Protein AF-A0A2H1JWI7-F1 (afdb_monomer)

Solvent-accessible surface area (backbone atoms only — not comparable to full-atom values): 3740 Å² total; per-residue (Å²): 67,22,97,48,65,93,75,37,68,22,30,92,66,24,33,33,68,88,38,77,87,41,74,61,76,55,73,84,52,54,85,62,85,73,93,59,86,53,64,66,59,36,52,54,50,37,52,58,33,49,56,52,51,56,48,30,62,73,73,67,74,95

Sequence (62 aa):
MSERPEDGVVDRWGRSHDVKNLFISDGSVFTTSAAANPTLTIVALAIRQAEYIAEALRTQEL

pLDDT: mean 94.93, std 4.32, range [78.38, 98.31]

Mean predicted aligned error: 2.79 Å

Organism: NCBI:txid234835

Secondary structure (DSSP, 8-state):
--SSGGG-SB-TTSBBSS-TT-B--SGGG-SS--SS-THHHHHHHHHHHHHHHHHHHHHT--

Foldseek 3Di:
DDCDLVVDQADPLQAGPVDRLDGDQAPVPDPDDDPDDCVVVSVVSNVVSVVVNVVCVVVVVD

Structure (mmCIF, N/CA/C/O backbone):
data_AF-A0A2H1JWI7-F1
#
_entry.id   AF-A0A2H1JWI7-F1
#
loop_
_atom_site.group_PDB
_atom_site.id
_atom_site.type_symbol
_atom_site.label_atom_id
_atom_site.label_alt_id
_atom_site.label_comp_id
_atom_site.label_asym_id
_atom_site.label_entity_id
_atom_site.label_seq_id
_atom_site.pdbx_PDB_ins_code
_atom_site.Cartn_x
_atom_site.Cartn_y
_atom_site.Cartn_z
_atom_site.occupancy
_atom_site.B_iso_or_equiv
_atom_site.auth_seq_id
_atom_site.auth_comp_id
_atom_site.auth_asym_id
_atom_site.auth_atom_id
_atom_site.pdbx_PDB_model_num
ATOM 1 N N . MET A 1 1 ? -1.131 -0.530 -8.306 1.00 95.19 1 MET A N 1
ATOM 2 C CA . MET A 1 1 ? -2.212 0.357 -7.823 1.00 95.19 1 MET A CA 1
ATOM 3 C C . MET A 1 1 ? -2.990 0.863 -9.023 1.00 95.19 1 MET A C 1
ATOM 5 O O . MET A 1 1 ? -2.359 1.324 -9.966 1.00 95.19 1 MET A O 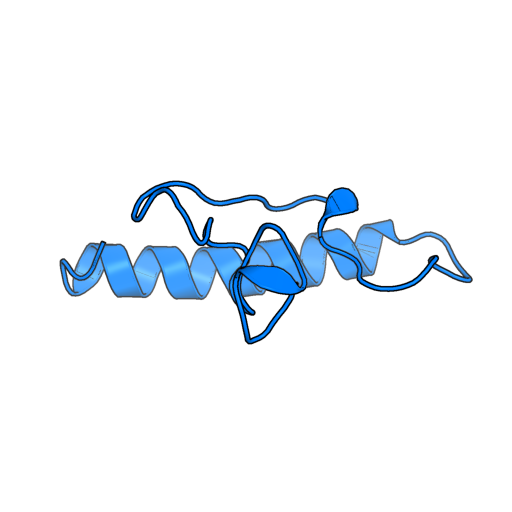1
ATOM 9 N N . SER A 1 2 ? -4.312 0.782 -9.004 1.00 97.12 2 SER A N 1
ATOM 10 C CA . SER A 1 2 ? -5.176 1.232 -10.0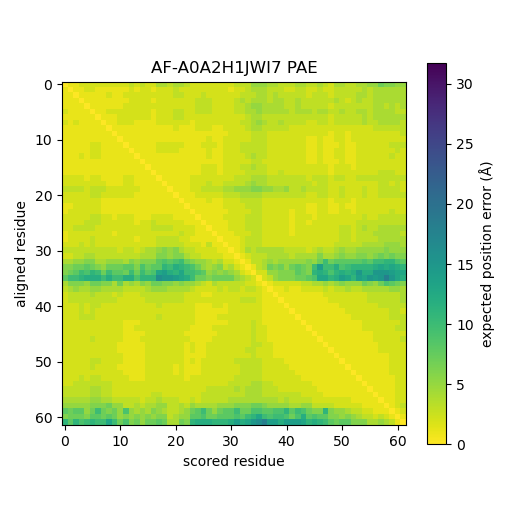98 1.00 97.12 2 SER A CA 1
ATOM 11 C C . SER A 1 2 ? -6.319 2.092 -9.566 1.00 97.12 2 SER A C 1
ATOM 13 O O . SER A 1 2 ? -6.709 1.976 -8.406 1.00 97.12 2 SER A O 1
ATOM 15 N N . GLU A 1 3 ? -6.854 2.970 -10.414 1.00 96.44 3 GLU A N 1
ATOM 16 C CA . GLU A 1 3 ? -8.076 3.713 -10.090 1.00 96.44 3 GLU A CA 1
ATOM 17 C C . GLU A 1 3 ? -9.310 2.809 -10.171 1.00 96.44 3 GLU A C 1
ATOM 19 O O . GLU A 1 3 ? -10.209 2.920 -9.342 1.00 9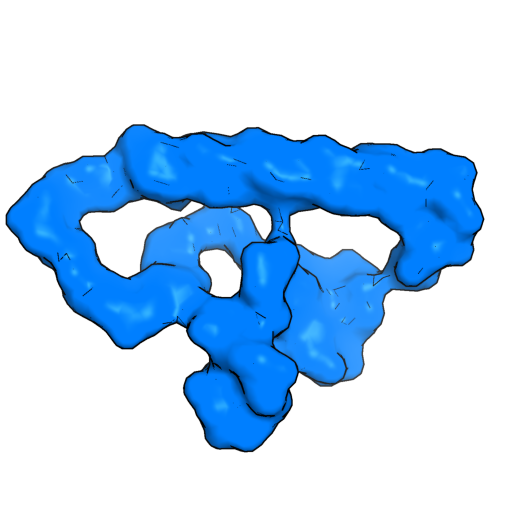6.44 3 GLU A O 1
ATOM 24 N N . ARG A 1 4 ? -9.324 1.879 -11.135 1.00 97.25 4 ARG A N 1
ATOM 25 C CA . ARG A 1 4 ? -10.436 0.959 -11.369 1.00 97.25 4 ARG A CA 1
ATOM 26 C C . ARG A 1 4 ? -10.064 -0.491 -11.013 1.00 97.25 4 ARG A C 1
ATOM 28 O O . ARG A 1 4 ? -8.916 -0.884 -11.267 1.00 97.25 4 ARG A O 1
ATOM 35 N N . PRO A 1 5 ? -10.996 -1.294 -10.465 1.00 97.38 5 PRO A N 1
ATOM 36 C CA . PRO A 1 5 ? -10.750 -2.698 -10.120 1.00 97.38 5 PRO A CA 1
ATOM 37 C C . PRO A 1 5 ? -10.375 -3.589 -11.310 1.00 97.38 5 PRO A C 1
ATOM 39 O O . PRO A 1 5 ? -9.603 -4.527 -11.158 1.00 97.38 5 PRO A O 1
ATOM 42 N N . GLU A 1 6 ? -10.870 -3.296 -12.515 1.00 97.44 6 GLU A N 1
ATOM 43 C CA . GLU A 1 6 ? -10.551 -4.084 -13.713 1.00 97.44 6 GLU A CA 1
ATOM 44 C C . GLU A 1 6 ? -9.088 -3.949 -14.173 1.00 97.44 6 GLU A C 1
ATOM 46 O O . GLU A 1 6 ? -8.597 -4.798 -14.915 1.00 97.44 6 GLU A O 1
ATOM 51 N N . ASP A 1 7 ? -8.385 -2.908 -13.715 1.00 97.00 7 ASP A N 1
ATOM 52 C CA . ASP A 1 7 ? -7.011 -2.600 -14.121 1.00 97.00 7 ASP A CA 1
ATOM 53 C C . ASP A 1 7 ? -5.961 -3.036 -13.073 1.00 97.00 7 ASP A C 1
ATOM 55 O O . ASP A 1 7 ? -4.760 -2.851 -13.285 1.00 97.00 7 ASP A O 1
ATOM 59 N N . GLY A 1 8 ? -6.371 -3.574 -11.915 1.00 96.12 8 GLY A N 1
ATOM 60 C CA . GLY A 1 8 ? -5.433 -3.952 -10.854 1.00 96.12 8 GLY A CA 1
ATOM 61 C C . GLY A 1 8 ? -6.077 -4.437 -9.554 1.00 96.12 8 GLY A C 1
ATOM 62 O O . GLY A 1 8 ? -7.287 -4.455 -9.406 1.00 96.12 8 GLY A O 1
ATOM 63 N N . VAL A 1 9 ? -5.244 -4.834 -8.586 1.00 97.44 9 VAL A N 1
ATOM 64 C CA . VAL A 1 9 ? -5.688 -5.509 -7.342 1.00 97.44 9 VAL A CA 1
ATOM 65 C C . VAL A 1 9 ? -6.009 -4.537 -6.201 1.00 97.44 9 VAL A C 1
ATOM 67 O O . VAL A 1 9 ? -6.835 -4.828 -5.335 1.00 97.44 9 VAL A O 1
ATOM 70 N N . VAL A 1 10 ? -5.339 -3.384 -6.180 1.00 98.00 10 VAL A N 1
ATOM 71 C CA . VAL A 1 10 ? -5.432 -2.414 -5.085 1.00 98.00 10 VAL A CA 1
ATOM 72 C C . VAL A 1 10 ? -5.594 -0.991 -5.588 1.00 98.00 10 VAL A C 1
ATOM 74 O O . VAL A 1 10 ? -5.062 -0.635 -6.646 1.00 98.00 10 VAL A O 1
ATOM 77 N N . ASP A 1 11 ? -6.258 -0.169 -4.784 1.00 97.12 11 ASP A N 1
ATOM 78 C CA . ASP A 1 11 ? -6.411 1.261 -5.015 1.00 97.12 11 ASP A CA 1
ATOM 79 C C . ASP A 1 11 ? -5.109 2.050 -4.745 1.00 97.12 11 ASP A C 1
ATOM 81 O O . ASP A 1 11 ? -4.031 1.498 -4.484 1.00 97.12 11 ASP A O 1
ATOM 85 N N . ARG A 1 12 ? -5.198 3.385 -4.785 1.00 96.31 12 ARG A N 1
ATOM 86 C CA . ARG A 1 12 ? -4.068 4.293 -4.510 1.00 96.31 12 ARG A CA 1
ATOM 87 C C . ARG A 1 12 ? -3.545 4.245 -3.070 1.00 96.31 12 ARG A C 1
ATOM 89 O O . ARG A 1 12 ? -2.505 4.844 -2.795 1.00 96.31 12 ARG A O 1
ATOM 96 N N . 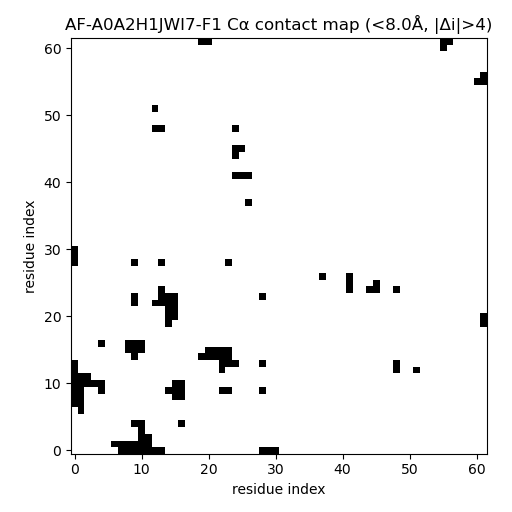TRP A 1 13 ? -4.263 3.628 -2.142 1.00 96.75 13 TRP A N 1
ATOM 97 C CA . TRP A 1 13 ? -3.876 3.443 -0.744 1.00 96.75 13 TRP A CA 1
ATOM 98 C C . TRP A 1 13 ? -3.403 2.011 -0.474 1.00 96.75 13 TRP A C 1
ATOM 100 O O . TRP A 1 13 ? -3.040 1.684 0.649 1.00 96.75 13 TRP A O 1
ATOM 110 N N . GLY A 1 14 ? -3.337 1.157 -1.498 1.00 97.25 14 GLY A N 1
ATOM 111 C CA . GLY A 1 14 ? -3.025 -0.262 -1.343 1.00 97.25 14 GLY A CA 1
ATOM 112 C C . GLY A 1 14 ? -4.142 -1.061 -0.681 1.00 97.25 14 GLY A C 1
ATOM 113 O O . GLY A 1 14 ? -3.886 -2.179 -0.243 1.00 97.25 14 GLY A O 1
ATOM 114 N N . ARG A 1 15 ? -5.357 -0.507 -0.596 1.00 97.50 15 ARG A N 1
ATOM 115 C CA . ARG A 1 15 ? -6.553 -1.225 -0.155 1.00 97.50 15 ARG A CA 1
ATOM 116 C C . ARG A 1 15 ? -6.998 -2.153 -1.279 1.00 97.50 15 ARG A C 1
ATOM 118 O O . ARG A 1 15 ? -7.017 -1.738 -2.438 1.00 97.50 15 ARG A O 1
ATOM 125 N N . SER A 1 16 ? -7.342 -3.395 -0.954 1.00 98.00 16 SER A N 1
ATOM 126 C CA . SER A 1 16 ? -7.931 -4.322 -1.923 1.00 98.00 16 SER A CA 1
ATOM 127 C C . SER A 1 16 ? -9.239 -3.751 -2.468 1.00 98.00 16 SER A C 1
ATOM 129 O O . SER A 1 16 ? -10.065 -3.252 -1.702 1.00 98.00 16 SER A O 1
ATOM 131 N N . HIS A 1 17 ? -9.440 -3.860 -3.783 1.00 97.62 17 HIS A N 1
ATOM 132 C CA . HIS A 1 17 ? -10.724 -3.505 -4.397 1.00 97.62 17 HIS A CA 1
ATOM 133 C C . HIS A 1 17 ? -11.860 -4.441 -3.956 1.00 97.62 17 HIS A C 1
ATOM 135 O O . HIS A 1 17 ? -13.008 -4.011 -3.878 1.00 97.62 17 HIS A O 1
ATOM 141 N N . ASP A 1 18 ? -11.539 -5.690 -3.603 1.00 97.62 18 ASP A N 1
ATOM 142 C CA . ASP A 1 18 ? -12.524 -6.722 -3.253 1.00 97.62 18 ASP A CA 1
ATOM 143 C C . ASP A 1 18 ? -12.831 -6.780 -1.750 1.00 97.62 18 ASP A C 1
ATOM 145 O O . ASP A 1 18 ? -13.941 -7.132 -1.343 1.00 97.62 18 ASP A O 1
ATOM 149 N N . VAL A 1 19 ? -11.850 -6.452 -0.900 1.00 97.25 19 VAL A N 1
ATOM 150 C CA . VAL A 1 19 ? -11.958 -6.605 0.558 1.00 97.25 19 VAL A CA 1
ATOM 151 C C . VAL A 1 19 ? -11.639 -5.295 1.264 1.00 97.25 19 VAL A C 1
ATOM 153 O O . VAL A 1 19 ? -10.491 -4.865 1.362 1.00 97.25 19 VAL A O 1
ATOM 156 N N . LYS A 1 20 ? -12.682 -4.687 1.836 1.00 92.00 20 LYS A N 1
ATOM 157 C CA . LYS A 1 20 ? -12.621 -3.365 2.464 1.00 92.00 20 LYS A CA 1
ATOM 158 C C . LYS A 1 20 ? -11.546 -3.233 3.548 1.00 92.00 20 LYS A C 1
ATOM 160 O O . LYS A 1 20 ? -10.910 -2.197 3.616 1.00 92.00 20 LYS A O 1
ATOM 165 N N . ASN A 1 21 ? -11.292 -4.215 4.392 1.00 94.88 21 ASN A N 1
ATOM 166 C CA . ASN A 1 21 ? -10.320 -4.073 5.484 1.00 94.88 21 ASN A CA 1
ATOM 167 C C . ASN A 1 21 ? -8.971 -4.757 5.197 1.00 94.88 21 ASN A C 1
ATOM 169 O O . ASN A 1 21 ? -8.209 -5.012 6.129 1.00 94.88 21 ASN A O 1
ATOM 173 N N . LEU A 1 22 ? -8.672 -5.054 3.928 1.00 96.88 22 LEU A N 1
ATOM 174 C CA . LEU A 1 22 ? -7.430 -5.699 3.505 1.00 96.88 22 LEU A CA 1
ATOM 175 C C . LEU A 1 22 ? -6.521 -4.709 2.773 1.00 96.88 22 LEU A C 1
ATOM 177 O O . LEU A 1 22 ? -6.938 -4.068 1.809 1.00 96.88 22 LEU A O 1
ATOM 181 N N . PHE A 1 23 ? -5.260 -4.640 3.200 1.00 97.88 23 PHE A N 1
ATOM 182 C CA . PHE A 1 23 ? -4.243 -3.756 2.632 1.00 97.88 23 PHE A CA 1
ATOM 183 C C . PHE A 1 23 ? -2.983 -4.534 2.246 1.00 97.88 23 PHE A C 1
ATOM 185 O O . PHE A 1 23 ? -2.619 -5.503 2.911 1.00 97.88 23 PHE A O 1
ATOM 192 N N . ILE A 1 24 ? -2.311 -4.079 1.186 1.00 97.94 24 ILE A N 1
ATOM 193 C CA . ILE A 1 24 ? -1.027 -4.602 0.707 1.00 97.94 24 ILE A CA 1
ATOM 194 C C . ILE A 1 24 ? 0.001 -3.458 0.690 1.00 97.94 24 ILE A C 1
ATOM 196 O O . ILE A 1 24 ? -0.229 -2.397 0.099 1.00 97.94 24 ILE A O 1
ATOM 200 N N . SER A 1 25 ? 1.147 -3.693 1.332 1.00 96.56 25 SER A N 1
ATOM 201 C CA . SER A 1 25 ? 2.210 -2.704 1.570 1.00 96.56 25 SER A CA 1
ATOM 202 C C . SER A 1 25 ? 3.592 -3.292 1.276 1.00 96.56 25 SER A C 1
ATOM 204 O O . SER A 1 25 ?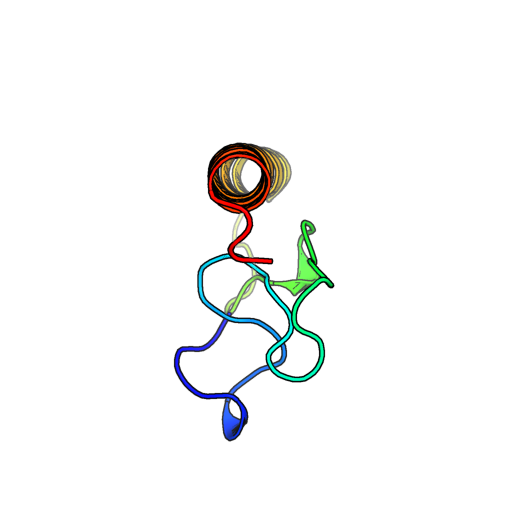 4.433 -3.425 2.161 1.00 96.56 25 SER A O 1
ATOM 206 N N . ASP A 1 26 ? 3.825 -3.683 0.026 1.00 95.38 26 ASP A N 1
ATOM 207 C CA . ASP A 1 26 ? 5.101 -4.234 -0.439 1.00 95.38 26 ASP A CA 1
ATOM 208 C C . ASP A 1 26 ? 5.436 -3.753 -1.867 1.00 95.38 26 ASP A C 1
ATOM 210 O O . ASP A 1 26 ? 4.845 -2.799 -2.363 1.00 95.38 26 ASP A O 1
ATOM 214 N N . GLY A 1 27 ? 6.409 -4.379 -2.538 1.00 94.25 27 GLY A N 1
ATOM 215 C CA . GLY A 1 27 ? 6.778 -4.033 -3.916 1.00 94.25 27 GLY A CA 1
ATOM 216 C C . GLY A 1 27 ? 5.776 -4.474 -4.995 1.00 94.25 27 GLY A C 1
ATOM 217 O O . GLY A 1 27 ? 5.815 -3.937 -6.099 1.00 94.25 27 GLY A O 1
ATOM 218 N N . SER A 1 28 ? 4.863 -5.409 -4.705 1.00 94.62 28 SER A N 1
ATOM 219 C CA . SER A 1 28 ? 3.876 -5.922 -5.674 1.00 94.62 28 SER A CA 1
ATOM 220 C C . SER A 1 28 ? 2.870 -4.860 -6.123 1.00 94.62 28 SER A C 1
ATOM 222 O O . SER A 1 28 ? 2.264 -4.978 -7.186 1.00 94.62 28 SER A O 1
ATOM 224 N N . VAL A 1 29 ? 2.711 -3.787 -5.342 1.00 94.94 29 VAL A N 1
ATOM 225 C CA . VAL A 1 29 ? 1.774 -2.698 -5.649 1.00 94.94 29 VAL A CA 1
ATOM 226 C C . VAL A 1 29 ? 2.295 -1.740 -6.727 1.00 94.94 29 VAL A C 1
ATOM 228 O O . VAL A 1 29 ? 1.533 -0.882 -7.194 1.00 94.94 29 VAL A O 1
ATOM 231 N N . PHE A 1 30 ? 3.568 -1.858 -7.119 1.00 93.38 30 PHE A N 1
ATOM 232 C CA . PHE A 1 30 ? 4.195 -1.008 -8.128 1.00 93.38 30 PHE A CA 1
ATOM 233 C C . PHE A 1 30 ? 3.585 -1.298 -9.503 1.00 93.38 30 PHE A C 1
ATOM 235 O O . PHE A 1 30 ? 3.462 -2.446 -9.914 1.00 93.38 30 PHE A O 1
ATOM 242 N N . THR A 1 31 ? 3.191 -0.252 -10.230 1.00 91.56 31 THR A N 1
ATOM 243 C CA . THR A 1 31 ? 2.598 -0.382 -11.575 1.00 91.56 31 THR A CA 1
ATOM 244 C C . THR A 1 31 ? 3.640 -0.520 -12.680 1.00 91.56 31 THR A C 1
ATOM 246 O O . THR A 1 31 ? 3.302 -0.841 -13.816 1.00 91.56 31 THR A O 1
ATOM 249 N N . THR A 1 32 ? 4.907 -0.275 -12.357 1.00 89.75 32 THR A N 1
ATOM 250 C CA . THR A 1 32 ? 6.040 -0.358 -13.273 1.00 89.75 32 THR A CA 1
ATOM 251 C C . THR A 1 32 ? 7.223 -1.021 -12.584 1.00 89.75 32 THR A C 1
ATOM 253 O O . THR A 1 32 ? 7.330 -1.036 -11.356 1.00 89.75 32 THR A O 1
ATOM 256 N N . SER A 1 33 ? 8.137 -1.571 -13.385 1.00 86.25 33 SER A N 1
ATOM 257 C CA . SER A 1 33 ? 9.395 -2.088 -12.854 1.00 86.25 33 SER A CA 1
ATOM 258 C C . SER A 1 33 ? 10.203 -0.963 -12.210 1.00 86.25 33 SER A C 1
ATOM 260 O O . SER A 1 33 ? 10.330 0.128 -12.769 1.00 86.25 33 SER A O 1
ATOM 262 N N . ALA A 1 34 ? 10.811 -1.248 -11.061 1.00 84.06 34 ALA A N 1
ATOM 263 C CA . ALA A 1 34 ? 11.756 -0.334 -10.439 1.00 84.06 34 ALA A CA 1
ATOM 264 C C . ALA A 1 34 ? 13.068 -0.293 -11.244 1.00 84.06 34 ALA A C 1
ATOM 266 O O . ALA A 1 34 ? 13.583 -1.334 -11.648 1.00 84.06 34 ALA A O 1
ATOM 267 N N . ALA A 1 35 ? 13.611 0.906 -11.474 1.00 78.38 35 ALA A N 1
ATOM 268 C CA . ALA A 1 35 ? 14.905 1.093 -12.143 1.00 78.38 35 ALA A CA 1
ATOM 269 C C . ALA A 1 35 ? 16.104 0.997 -11.176 1.00 78.38 35 ALA A C 1
ATOM 271 O O . ALA A 1 35 ? 17.219 0.696 -11.590 1.00 78.38 35 ALA A O 1
ATOM 272 N N . ALA A 1 36 ? 15.872 1.257 -9.887 1.00 85.38 36 ALA A N 1
ATOM 273 C CA . ALA A 1 36 ? 16.857 1.193 -8.809 1.00 85.38 36 ALA A CA 1
ATOM 274 C C . ALA A 1 36 ? 16.315 0.339 -7.651 1.00 85.38 36 ALA A C 1
ATOM 276 O O . ALA A 1 36 ? 15.179 -0.130 -7.702 1.00 85.38 36 ALA A O 1
ATOM 277 N N . ASN A 1 37 ? 17.111 0.158 -6.592 1.00 92.12 37 ASN A N 1
ATOM 278 C CA . ASN A 1 37 ? 16.691 -0.584 -5.400 1.00 92.12 37 ASN A CA 1
ATOM 279 C C . ASN A 1 37 ? 15.416 0.039 -4.790 1.00 92.12 37 ASN A C 1
ATOM 281 O O . ASN A 1 37 ? 15.477 1.166 -4.291 1.00 92.12 37 ASN A O 1
ATOM 285 N N . PRO A 1 38 ? 14.269 -0.667 -4.794 1.00 93.19 38 PRO A N 1
ATOM 286 C CA . PRO A 1 38 ? 12.973 -0.066 -4.479 1.00 93.19 38 PRO A CA 1
ATOM 287 C C . PRO A 1 38 ? 12.718 0.105 -2.981 1.00 93.19 38 PRO A C 1
ATOM 289 O O . PRO A 1 38 ? 11.681 0.644 -2.604 1.00 93.19 38 PRO A O 1
ATOM 292 N N . THR A 1 39 ? 13.631 -0.344 -2.116 1.00 95.12 39 THR A N 1
ATOM 293 C CA . THR A 1 39 ? 13.425 -0.428 -0.663 1.00 95.12 39 THR A CA 1
ATOM 294 C C . THR A 1 39 ? 12.915 0.878 -0.063 1.00 95.12 39 THR A C 1
ATOM 296 O O . THR A 1 39 ? 11.921 0.869 0.657 1.00 95.12 39 THR A O 1
ATOM 299 N N . LEU A 1 40 ? 13.542 2.014 -0.387 1.00 95.62 40 LEU A N 1
ATOM 300 C CA . LEU A 1 40 ? 13.135 3.302 0.179 1.00 95.62 40 LEU A CA 1
ATOM 301 C C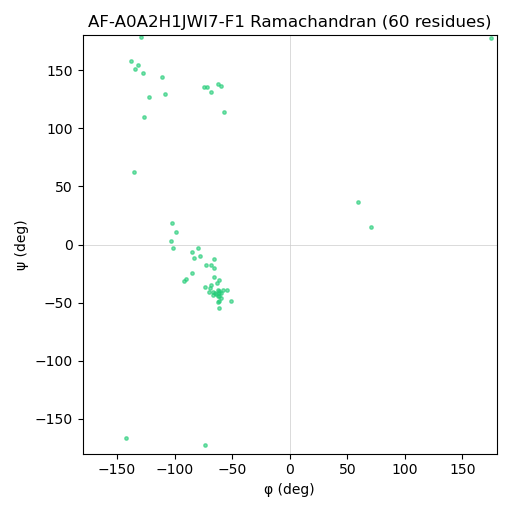 . LEU A 1 40 ? 11.757 3.748 -0.332 1.00 95.62 40 LEU A C 1
ATOM 303 O O . LEU A 1 40 ? 10.975 4.313 0.426 1.00 95.62 40 LEU A O 1
ATOM 307 N N . THR A 1 41 ? 11.430 3.446 -1.590 1.00 94.69 41 THR A N 1
ATOM 308 C CA . THR A 1 41 ? 10.106 3.715 -2.165 1.00 94.69 41 THR A CA 1
ATOM 309 C C . THR A 1 41 ? 9.028 2.854 -1.511 1.00 94.69 41 THR A C 1
ATOM 311 O O . THR A 1 41 ? 7.956 3.367 -1.199 1.00 94.69 41 THR A O 1
ATOM 314 N N . ILE A 1 42 ? 9.314 1.574 -1.247 1.00 96.25 42 ILE A N 1
ATOM 315 C CA . ILE A 1 42 ? 8.400 0.675 -0.525 1.00 96.25 42 ILE A CA 1
ATOM 316 C C . ILE A 1 42 ? 8.143 1.220 0.884 1.00 96.25 42 ILE A C 1
ATOM 318 O O . ILE A 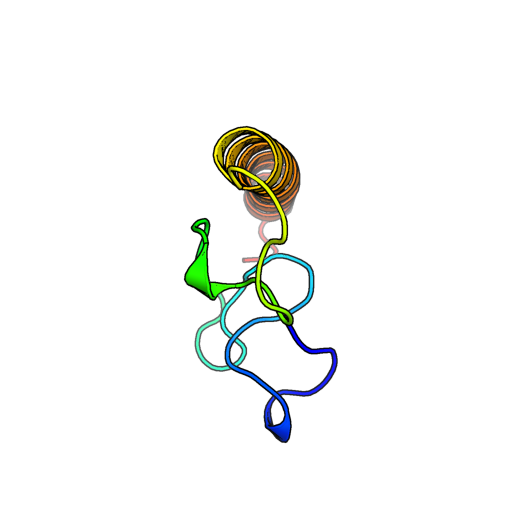1 42 ? 6.989 1.360 1.276 1.00 96.25 42 ILE A O 1
ATOM 322 N N . VAL A 1 43 ? 9.196 1.596 1.620 1.00 97.62 43 VAL A N 1
ATOM 323 C CA . VAL A 1 43 ? 9.065 2.163 2.974 1.00 97.62 43 VAL A CA 1
ATOM 324 C C . VAL A 1 43 ? 8.264 3.467 2.960 1.00 97.62 43 VAL A C 1
ATOM 326 O O . VAL A 1 43 ? 7.364 3.637 3.779 1.00 97.62 43 VAL A O 1
ATOM 329 N N . ALA A 1 44 ? 8.534 4.370 2.014 1.00 97.00 44 ALA A N 1
ATOM 330 C CA . ALA A 1 44 ? 7.796 5.625 1.893 1.00 97.00 44 ALA A CA 1
ATOM 331 C C . ALA A 1 44 ? 6.298 5.394 1.626 1.00 97.00 44 ALA A C 1
ATOM 333 O O . ALA A 1 44 ? 5.447 6.053 2.227 1.00 97.00 44 ALA A O 1
ATOM 334 N N . LEU A 1 45 ? 5.962 4.434 0.759 1.00 96.88 45 LEU A N 1
ATOM 335 C CA . LEU A 1 45 ? 4.574 4.062 0.504 1.00 96.88 45 LEU A CA 1
ATOM 336 C C . LEU A 1 45 ? 3.927 3.420 1.732 1.00 96.88 45 LEU A C 1
ATOM 338 O O . LEU A 1 45 ? 2.814 3.811 2.070 1.00 96.88 45 LEU A O 1
ATOM 342 N N . ALA A 1 46 ? 4.623 2.521 2.428 1.00 98.06 46 ALA A N 1
ATOM 343 C CA . ALA A 1 46 ? 4.115 1.883 3.639 1.00 98.06 46 ALA A CA 1
ATOM 344 C C . ALA A 1 46 ? 3.791 2.908 4.741 1.00 98.06 46 ALA A C 1
ATOM 346 O O . ALA A 1 46 ? 2.732 2.820 5.358 1.00 98.06 46 ALA A O 1
ATOM 347 N N . ILE A 1 47 ? 4.645 3.921 4.943 1.00 98.31 47 ILE A N 1
ATOM 348 C CA . ILE A 1 47 ? 4.385 5.010 5.903 1.00 98.31 47 ILE A CA 1
ATOM 349 C C . ILE A 1 47 ? 3.125 5.790 5.505 1.00 98.31 47 ILE A C 1
ATOM 351 O O . ILE A 1 47 ? 2.218 5.941 6.321 1.00 98.31 47 ILE A O 1
ATOM 355 N N . ARG A 1 48 ? 3.013 6.206 4.235 1.00 97.75 48 ARG A N 1
ATOM 356 C CA . ARG A 1 48 ? 1.824 6.914 3.726 1.00 97.75 48 ARG A CA 1
ATOM 357 C C . ARG A 1 48 ? 0.538 6.093 3.899 1.00 97.75 48 ARG A C 1
ATOM 359 O O . ARG A 1 48 ? -0.523 6.640 4.186 1.00 97.75 48 ARG A O 1
ATOM 366 N N . GLN A 1 49 ? 0.612 4.780 3.686 1.00 97.69 49 GLN A N 1
ATOM 367 C CA . GLN A 1 49 ? -0.525 3.875 3.863 1.00 97.69 49 GLN A CA 1
ATOM 368 C C . GLN A 1 49 ? -0.895 3.718 5.339 1.00 97.69 49 GLN A C 1
ATOM 370 O O . GLN A 1 49 ? -2.078 3.734 5.667 1.00 97.69 49 GLN A O 1
ATOM 375 N N . ALA A 1 50 ? 0.093 3.621 6.229 1.00 98.00 50 ALA A N 1
ATOM 376 C CA . ALA A 1 50 ? -0.136 3.536 7.667 1.00 98.00 50 ALA A CA 1
ATOM 377 C C . ALA A 1 50 ? -0.857 4.781 8.207 1.00 98.00 50 ALA A C 1
ATOM 379 O O . ALA A 1 50 ? -1.780 4.641 9.006 1.00 98.00 50 ALA A O 1
ATOM 380 N N . GLU A 1 51 ? -0.500 5.978 7.731 1.00 98.19 51 GLU A N 1
ATOM 381 C CA . GLU A 1 51 ? -1.205 7.223 8.073 1.00 98.19 51 GLU A CA 1
ATOM 382 C C . GLU A 1 51 ? -2.681 7.175 7.651 1.00 98.19 51 GLU A C 1
ATOM 384 O O . GLU A 1 51 ? -3.564 7.486 8.450 1.00 98.19 51 GLU A O 1
ATOM 389 N N . TYR A 1 52 ? -2.963 6.714 6.427 1.00 97.00 52 TYR A N 1
ATOM 390 C CA . TYR A 1 52 ? -4.335 6.538 5.943 1.00 97.00 52 TYR A CA 1
ATOM 391 C C . TYR A 1 52 ? -5.120 5.504 6.765 1.00 97.00 52 TYR A C 1
ATOM 393 O O . TYR 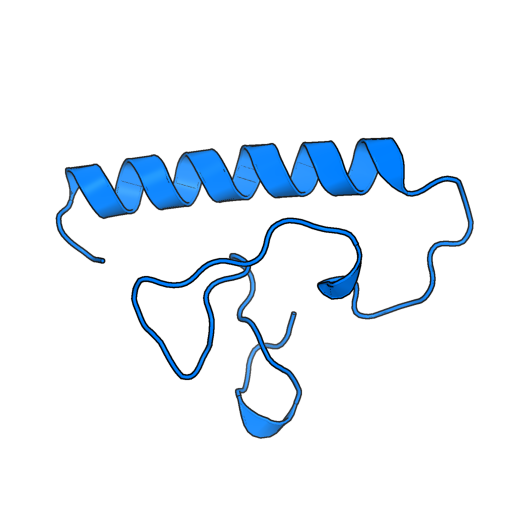A 1 52 ? -6.265 5.749 7.137 1.00 97.00 52 TYR A O 1
ATOM 401 N N . ILE A 1 53 ? -4.509 4.360 7.085 1.00 97.19 53 ILE A N 1
ATOM 402 C CA . ILE A 1 53 ? -5.147 3.309 7.892 1.00 97.19 53 ILE A CA 1
ATOM 403 C C . ILE A 1 53 ? -5.439 3.821 9.309 1.00 97.19 53 ILE A C 1
ATOM 405 O O . ILE A 1 53 ? -6.522 3.576 9.836 1.00 97.19 53 ILE A O 1
ATOM 409 N N . ALA A 1 54 ? -4.505 4.557 9.920 1.00 97.38 54 ALA A N 1
ATOM 410 C CA . ALA A 1 54 ? -4.692 5.152 11.240 1.00 97.38 54 ALA A CA 1
ATOM 411 C C . ALA A 1 54 ? -5.840 6.174 11.255 1.00 97.38 54 ALA A C 1
ATOM 413 O O . ALA A 1 54 ? -6.615 6.213 12.213 1.00 97.38 54 ALA A O 1
ATOM 414 N N . GLU A 1 55 ? -5.976 6.971 10.192 1.00 97.31 55 GLU A N 1
ATOM 415 C CA . GLU A 1 55 ? -7.118 7.865 10.003 1.00 97.31 55 GLU A CA 1
ATOM 416 C C . GLU A 1 55 ? -8.430 7.088 9.913 1.00 97.31 55 GLU A C 1
ATOM 418 O O . GLU A 1 55 ? -9.334 7.323 10.711 1.00 97.31 55 GLU A O 1
ATOM 423 N N . ALA A 1 56 ? -8.499 6.118 9.000 1.00 95.19 56 ALA A N 1
ATOM 424 C CA . ALA A 1 56 ? -9.710 5.352 8.726 1.00 95.19 56 ALA A CA 1
ATOM 425 C C . ALA A 1 56 ? -10.173 4.523 9.941 1.00 95.19 56 ALA A C 1
ATOM 427 O O . ALA A 1 56 ? -11.372 4.365 10.172 1.00 95.19 56 ALA A O 1
ATOM 428 N N . LEU A 1 57 ? -9.238 4.029 10.765 1.00 96.00 57 LEU A N 1
ATOM 429 C CA . LEU A 1 57 ? -9.550 3.397 12.053 1.00 96.00 57 LEU A CA 1
ATOM 430 C C . LEU A 1 57 ? -10.169 4.390 13.041 1.00 96.00 57 LEU A C 1
ATOM 432 O O . LEU A 1 57 ? -11.114 4.043 13.748 1.00 96.00 57 LEU A O 1
ATOM 436 N N . ARG A 1 58 ? -9.643 5.618 13.102 1.00 96.94 58 ARG A N 1
ATOM 437 C CA . ARG A 1 58 ? -10.127 6.656 14.019 1.00 96.94 58 ARG A CA 1
ATOM 438 C C . ARG A 1 58 ? -11.518 7.158 13.636 1.00 96.94 58 ARG A C 1
ATOM 440 O O . ARG A 1 58 ? -12.318 7.432 14.526 1.00 96.94 58 ARG A O 1
ATOM 447 N N . THR A 1 59 ? -11.799 7.267 12.340 1.00 96.44 59 THR A N 1
ATOM 448 C CA . THR A 1 59 ? -13.099 7.699 11.802 1.00 96.44 59 THR A CA 1
ATOM 449 C C . THR A 1 59 ? -14.113 6.560 11.669 1.00 96.44 59 THR 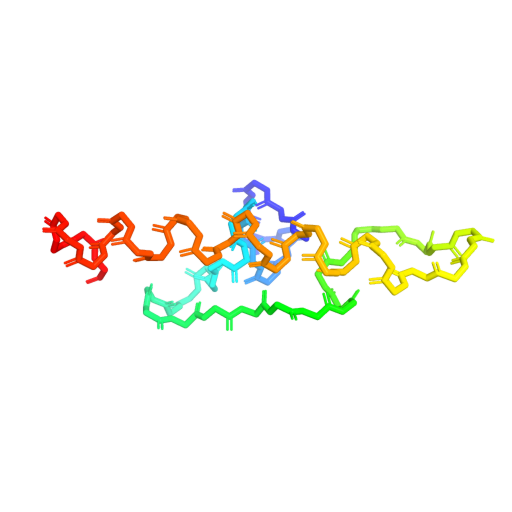A C 1
ATOM 451 O O . THR A 1 59 ? -15.279 6.826 11.395 1.00 96.44 59 THR A O 1
ATOM 454 N N . GLN A 1 60 ? -13.705 5.309 11.920 1.00 90.50 60 GLN A N 1
ATOM 455 C CA . GLN A 1 60 ? -14.519 4.099 11.737 1.00 90.50 60 GLN A CA 1
ATOM 456 C C . GLN A 1 60 ? -15.000 3.899 10.284 1.00 90.50 60 GLN A C 1
ATOM 458 O O . GLN A 1 60 ? -16.104 3.415 10.044 1.00 90.50 60 GLN A O 1
ATOM 463 N N . GLU A 1 61 ? -14.162 4.252 9.308 1.00 86.25 61 GLU A N 1
ATOM 464 C CA . GLU A 1 61 ? -14.459 4.186 7.864 1.00 86.25 61 GLU A CA 1
ATOM 465 C C . GLU A 1 61 ? -13.890 2.930 7.166 1.00 86.25 61 GLU A C 1
ATOM 467 O O . GLU A 1 61 ? -13.871 2.834 5.929 1.00 86.25 61 GLU A O 1
ATOM 472 N N . LEU A 1 62 ? -13.405 1.957 7.946 1.00 80.19 62 LEU A N 1
ATOM 473 C CA . LEU A 1 62 ? -12.859 0.690 7.447 1.00 80.19 62 LEU A CA 1
ATOM 474 C C . LEU A 1 62 ? -13.923 -0.373 7.176 1.00 80.19 62 LEU A C 1
ATOM 476 O O . LEU A 1 62 ? -14.771 -0.625 8.056 1.00 80.19 62 LEU A O 1
#

InterPro domains:
  IPR007867 Glucose-methanol-choline oxidoreductase, C-terminal [PF05199] (1-46)
  IPR036188 FAD/NAD(P)-binding domain superfamily [G3DSA:3.50.50.60] (1-61)
  IPR036188 FAD/NAD(P)-binding domain superfamily [SSF51905] (1-58)

Nearest PDB structures (foldseek):
  3ljp-assembly2_B  TM=8.978E-01  e=5.330E-01  Arthrobacter globiformis

Radius of gyration: 12.12 Å; Cα contacts (8 Å, |Δi|>4): 63; chains: 1; bounding box: 31×15×28 Å